Protein AF-A0A736IWF1-F1 (afdb_monomer_lite)

InterPro domains:
  IPR009057 Homedomain-like superfamily [SSF46689] (12-58)
  IPR018060 AraC-like, DNA binding HTH domain [PF12833] (2-57)
  IPR018060 AraC-like, DNA binding HTH domain [PS01124] (1-60)
  IPR018060 AraC-like, DNA binding HTH domain [SM00342] (1-58)
  IPR018062 HTH domain AraC-type, conserved site [PS00041] (12-54)
  IPR020449 Transcription regulator HTH, AraC- type, HTH domain [PR00032] (27-42)
  IPR020449 Transcription regulator HTH, AraC- type, HTH domain [PR00032] (42-58)

Organism: Salmonella typhi (NCBI:txid90370)

Radius of gyration: 12.22 Å; chains: 1; bounding box: 32×21×31 Å

Secondary structure (DSSP, 8-state):
--HHHHHHHHHHHHHHHHHHHH----HHHHHHHTT-S-HHHHHHHHHHHHSS-HHHHHHHHTTS-HHHHHHHHHH-

pLDDT: mean 85.1, std 14.69, range [47.38, 97.94]

Structure (mmCIF, N/CA/C/O backbone):
data_AF-A0A736IWF1-F1
#
_entry.id   AF-A0A736IWF1-F1
#
loop_
_atom_site.group_PDB
_atom_site.id
_atom_site.type_symbol
_atom_site.label_atom_id
_atom_site.label_alt_id
_atom_site.label_comp_id
_atom_site.label_asym_id
_atom_site.label_entity_id
_atom_site.label_seq_id
_atom_site.pdbx_PDB_ins_code
_atom_site.Cartn_x
_atom_site.Cartn_y
_atom_site.Cartn_z
_atom_site.occupancy
_atom_site.B_iso_or_equiv
_atom_site.auth_seq_id
_atom_site.auth_comp_id
_atom_site.auth_asym_id
_atom_site.auth_atom_id
_atom_site.pdbx_PDB_model_num
ATOM 1 N N . ASN A 1 1 ? 11.196 5.796 -20.925 1.00 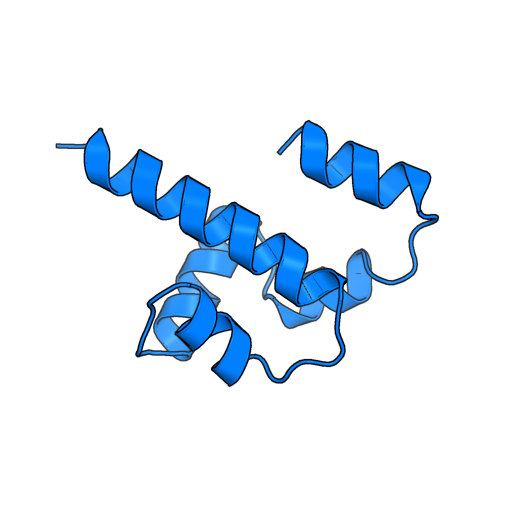47.38 1 ASN A N 1
ATOM 2 C CA . ASN A 1 1 ? 10.598 4.490 -21.272 1.00 47.38 1 ASN A CA 1
ATOM 3 C C . ASN A 1 1 ? 9.500 4.200 -20.254 1.00 47.38 1 ASN A C 1
ATOM 5 O O . ASN A 1 1 ? 9.800 3.800 -19.138 1.00 47.38 1 ASN A O 1
ATOM 9 N N . THR A 1 2 ? 8.266 4.599 -20.562 1.00 59.06 2 THR A N 1
ATOM 10 C CA . THR A 1 2 ? 7.308 5.093 -19.548 1.00 59.06 2 THR A CA 1
ATOM 11 C C . THR A 1 2 ? 5.972 4.350 -19.544 1.00 59.06 2 THR A C 1
ATOM 13 O O . THR A 1 2 ? 5.199 4.532 -18.620 1.00 59.06 2 THR A O 1
ATOM 16 N N . ASN A 1 3 ? 5.676 3.518 -20.542 1.00 81.06 3 ASN A N 1
ATOM 17 C CA . ASN A 1 3 ? 4.302 3.065 -20.776 1.00 81.06 3 ASN A CA 1
ATOM 18 C C . ASN A 1 3 ? 3.876 1.926 -19.821 1.00 81.06 3 ASN A C 1
ATOM 20 O O . ASN A 1 3 ? 3.010 2.117 -18.973 1.00 81.06 3 ASN A O 1
ATOM 24 N N . PHE A 1 4 ? 4.565 0.780 -19.849 1.00 87.88 4 PHE A N 1
ATOM 25 C CA . PHE A 1 4 ? 4.171 -0.383 -19.040 1.00 87.88 4 PHE A CA 1
ATOM 26 C C . PHE A 1 4 ? 4.335 -0.171 -17.526 1.00 87.88 4 PHE A C 1
ATOM 28 O O . PHE A 1 4 ? 3.459 -0.538 -16.746 1.00 87.88 4 PHE A O 1
ATOM 35 N N . TYR A 1 5 ? 5.444 0.447 -17.100 1.00 90.06 5 TYR A N 1
ATOM 36 C CA . TYR A 1 5 ? 5.692 0.708 -15.679 1.00 90.06 5 TYR A CA 1
ATOM 37 C C . TYR A 1 5 ? 4.615 1.606 -15.066 1.00 90.06 5 TYR A C 1
ATOM 39 O O . TYR A 1 5 ? 4.187 1.350 -13.945 1.00 90.06 5 TYR A O 1
ATOM 47 N N . ARG A 1 6 ? 4.164 2.636 -15.796 1.00 92.06 6 ARG A N 1
ATOM 48 C CA . ARG A 1 6 ? 3.126 3.551 -15.307 1.00 92.06 6 ARG A CA 1
ATOM 49 C C . ARG A 1 6 ? 1.783 2.840 -15.208 1.00 92.06 6 ARG A C 1
ATOM 51 O O . ARG A 1 6 ? 1.220 2.842 -14.128 1.00 92.06 6 ARG A O 1
ATOM 58 N N . ILE A 1 7 ? 1.375 2.091 -16.237 1.00 94.62 7 ILE A N 1
ATOM 59 C CA . ILE A 1 7 ? 0.148 1.273 -16.189 1.00 94.62 7 ILE A CA 1
ATOM 60 C C . ILE A 1 7 ? 0.158 0.313 -14.987 1.00 94.62 7 ILE A C 1
ATOM 62 O O . ILE A 1 7 ? -0.824 0.208 -14.252 1.00 94.62 7 ILE A O 1
ATOM 66 N N . LEU A 1 8 ? 1.279 -0.380 -14.753 1.00 94.81 8 LEU A N 1
ATOM 67 C CA . LEU A 1 8 ? 1.409 -1.292 -13.617 1.00 94.81 8 LEU A CA 1
ATOM 68 C C . LEU A 1 8 ? 1.371 -0.550 -12.274 1.00 94.81 8 LEU A C 1
ATOM 70 O O . LEU A 1 8 ? 0.777 -1.045 -11.315 1.00 94.81 8 LEU A O 1
ATOM 74 N N . LEU A 1 9 ? 2.026 0.609 -12.187 1.00 95.06 9 LEU A N 1
ATOM 75 C CA . LEU A 1 9 ? 2.028 1.435 -10.986 1.00 95.06 9 LEU A CA 1
ATOM 76 C C . LEU A 1 9 ? 0.616 1.933 -10.668 1.00 95.06 9 LEU A C 1
ATOM 78 O O . LEU A 1 9 ? 0.170 1.745 -9.540 1.00 95.06 9 LEU A O 1
ATOM 82 N N . ASP A 1 10 ? -0.099 2.467 -11.654 1.00 94.94 10 ASP A N 1
ATOM 83 C CA . ASP A 1 10 ? -1.458 2.990 -11.506 1.00 94.94 10 AS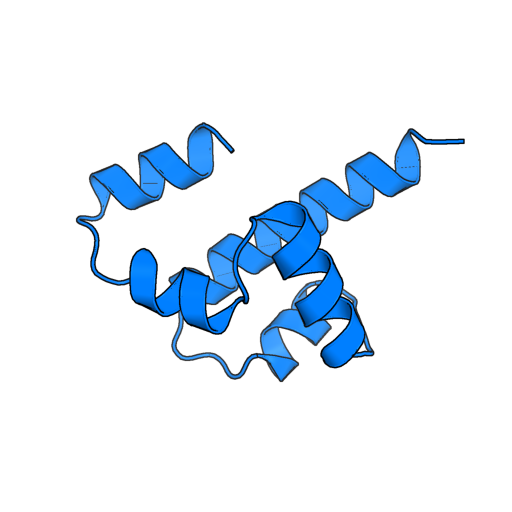P A CA 1
ATOM 84 C C . ASP A 1 10 ? -2.401 1.884 -11.007 1.00 94.94 10 ASP A C 1
ATOM 86 O O . ASP A 1 10 ? -3.082 2.040 -9.991 1.00 94.94 10 ASP A O 1
ATOM 90 N N . ALA A 1 11 ? -2.348 0.699 -11.629 1.00 95.62 11 ALA A N 1
ATOM 91 C CA . ALA A 1 11 ? -3.140 -0.456 -11.207 1.00 95.62 11 ALA A CA 1
ATOM 92 C C . ALA A 1 11 ? -2.836 -0.886 -9.757 1.00 95.62 11 ALA A C 1
ATOM 94 O O . ALA A 1 11 ? -3.747 -1.206 -8.982 1.00 95.62 11 ALA A O 1
ATOM 95 N N . ARG A 1 12 ? -1.555 -0.876 -9.358 1.00 96.75 12 ARG A N 1
ATOM 96 C CA . ARG A 1 12 ? -1.135 -1.182 -7.981 1.00 96.75 12 ARG A CA 1
ATOM 97 C C . ARG A 1 12 ? -1.625 -0.130 -6.992 1.00 96.75 12 ARG A C 1
ATOM 99 O O . ARG A 1 12 ? -2.102 -0.504 -5.922 1.00 96.75 12 ARG A O 1
ATOM 106 N N . MET A 1 13 ? -1.524 1.153 -7.331 1.00 96.94 13 MET A N 1
ATOM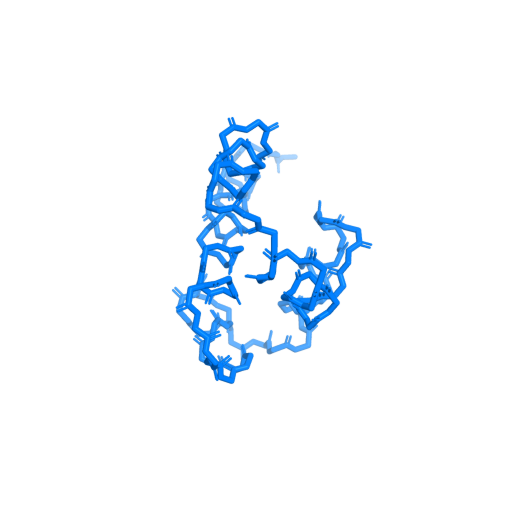 107 C CA . MET A 1 13 ? -1.919 2.257 -6.454 1.00 96.94 13 MET A CA 1
ATOM 108 C C . MET A 1 13 ? -3.433 2.301 -6.256 1.00 96.94 13 MET A C 1
ATOM 110 O O . MET A 1 13 ? -3.885 2.348 -5.112 1.00 96.94 13 MET A O 1
ATOM 114 N N . GLN A 1 14 ? -4.218 2.118 -7.320 1.00 94.94 14 GLN A N 1
ATOM 115 C CA . GLN A 1 14 ? -5.676 2.014 -7.220 1.00 94.94 14 GLN A CA 1
ATOM 116 C C . GLN A 1 14 ? -6.109 0.832 -6.342 1.00 94.94 14 GLN A C 1
ATOM 118 O O . GLN A 1 14 ? -6.996 0.966 -5.496 1.00 94.94 14 GLN A O 1
ATOM 123 N N . LYS A 1 15 ? -5.465 -0.337 -6.491 1.00 94.81 15 LYS A N 1
ATOM 124 C CA . LYS A 1 15 ? -5.721 -1.488 -5.611 1.00 94.81 15 LYS A CA 1
ATOM 125 C C . LYS A 1 15 ? -5.332 -1.185 -4.161 1.00 94.81 15 LYS A C 1
ATOM 127 O O . LYS A 1 15 ? -6.086 -1.534 -3.255 1.00 94.81 15 LYS A O 1
ATOM 132 N N . ALA A 1 16 ? -4.189 -0.535 -3.935 1.00 95.50 16 ALA A N 1
ATOM 133 C CA . ALA A 1 16 ? -3.741 -0.152 -2.600 1.00 95.50 16 ALA A CA 1
ATOM 134 C C . ALA A 1 16 ? -4.736 0.796 -1.923 1.00 95.50 16 ALA A C 1
ATOM 136 O O . ALA A 1 16 ? -5.100 0.556 -0.777 1.00 95.50 16 ALA A O 1
ATOM 137 N N . ALA A 1 17 ? -5.214 1.825 -2.627 1.00 93.75 17 ALA A N 1
ATOM 138 C CA . ALA A 1 17 ? -6.169 2.790 -2.091 1.00 93.75 17 ALA A CA 1
ATOM 139 C C . ALA A 1 17 ? -7.466 2.109 -1.630 1.00 93.75 17 ALA A C 1
ATOM 141 O O . ALA A 1 17 ? -7.910 2.354 -0.511 1.00 93.75 17 ALA A O 1
ATOM 142 N N . ARG A 1 18 ? -8.018 1.186 -2.433 1.00 91.56 18 ARG A N 1
ATOM 143 C CA . ARG A 1 18 ? -9.184 0.373 -2.041 1.00 91.56 18 ARG A CA 1
ATOM 144 C C . ARG A 1 18 ? -8.926 -0.411 -0.756 1.00 91.56 18 ARG A C 1
ATOM 146 O O . ARG A 1 18 ? -9.634 -0.242 0.229 1.00 91.56 18 ARG A O 1
ATOM 153 N N . LEU A 1 19 ? -7.840 -1.185 -0.721 1.00 92.25 19 LEU A N 1
ATOM 154 C CA . LEU A 1 19 ? -7.489 -2.007 0.443 1.00 92.25 19 LEU A CA 1
ATOM 155 C C . LEU A 1 19 ? -7.259 -1.177 1.715 1.00 92.25 19 LEU A C 1
ATOM 157 O O . LEU A 1 19 ? -7.681 -1.584 2.797 1.00 92.25 19 LEU A O 1
ATOM 161 N N . VAL A 1 20 ? -6.620 -0.010 1.587 1.00 92.25 20 VAL A N 1
ATOM 162 C CA . VAL A 1 20 ? -6.407 0.939 2.691 1.00 92.25 20 VAL A CA 1
ATOM 163 C C . VAL A 1 20 ? -7.734 1.466 3.236 1.00 92.25 20 VAL A C 1
ATOM 165 O O . VAL A 1 20 ? -7.834 1.727 4.430 1.00 92.25 20 VAL A O 1
ATOM 168 N N . LEU A 1 21 ? -8.756 1.634 2.398 1.00 88.56 21 LEU A N 1
ATOM 169 C CA . LEU A 1 21 ? -10.049 2.193 2.799 1.00 88.56 21 LEU A CA 1
ATOM 170 C C . LEU A 1 21 ? -11.062 1.165 3.290 1.00 88.56 21 LEU A C 1
ATOM 172 O O . LEU A 1 21 ? -11.941 1.537 4.073 1.00 88.56 21 LEU A O 1
ATOM 176 N N . ASP A 1 22 ? -10.954 -0.074 2.822 1.00 82.69 22 ASP A N 1
ATOM 177 C CA . ASP A 1 22 ? -11.928 -1.136 3.080 1.00 82.69 22 ASP A CA 1
ATOM 178 C C . ASP A 1 22 ? -11.652 -1.902 4.377 1.00 82.69 22 ASP A C 1
ATOM 180 O O . ASP A 1 22 ? -12.451 -2.741 4.784 1.00 82.69 22 ASP A O 1
ATOM 184 N N . SER A 1 23 ? -10.526 -1.649 5.048 1.00 65.81 23 SER A N 1
ATOM 185 C CA . SER A 1 23 ? -10.097 -2.514 6.144 1.00 65.81 23 SER A CA 1
ATOM 186 C C . SER A 1 23 ? -9.264 -1.817 7.220 1.00 65.81 23 SER A C 1
ATOM 188 O O . SER A 1 23 ? -8.603 -0.814 6.964 1.00 65.81 23 SER A O 1
ATOM 190 N N . ASP A 1 24 ? -9.226 -2.418 8.413 1.00 66.62 24 ASP A N 1
ATOM 191 C CA . ASP A 1 24 ? -8.198 -2.175 9.442 1.00 66.62 24 ASP A CA 1
ATOM 192 C C . ASP A 1 24 ? -6.904 -2.959 9.150 1.00 66.62 24 ASP A C 1
ATOM 194 O O . ASP A 1 24 ? -6.143 -3.328 10.047 1.00 66.62 24 ASP A O 1
ATOM 198 N N . THR A 1 25 ? -6.643 -3.281 7.880 1.00 65.06 25 THR A N 1
ATOM 199 C CA . THR A 1 25 ? -5.519 -4.145 7.534 1.00 65.06 25 THR A CA 1
ATOM 200 C C . THR A 1 25 ? -4.194 -3.427 7.788 1.00 65.06 25 THR A C 1
ATOM 202 O O . THR A 1 25 ? -3.950 -2.326 7.297 1.00 65.06 25 THR A O 1
ATOM 205 N N . HIS A 1 26 ? -3.289 -4.093 8.512 1.00 84.50 26 HIS A N 1
ATOM 206 C CA . HIS A 1 26 ? -1.911 -3.638 8.678 1.00 84.50 26 HIS A CA 1
ATOM 207 C C . HIS A 1 26 ? -1.251 -3.352 7.330 1.00 84.50 26 HIS A C 1
ATOM 209 O O . HIS A 1 26 ? -1.307 -4.167 6.405 1.00 84.50 26 HIS A O 1
ATOM 215 N N . ILE A 1 27 ? -0.548 -2.222 7.258 1.00 89.94 27 ILE A N 1
ATOM 216 C CA . ILE A 1 27 ? 0.011 -1.695 6.013 1.00 89.94 27 ILE A CA 1
ATOM 217 C C . ILE A 1 27 ? 0.945 -2.671 5.285 1.00 89.94 27 ILE A C 1
ATOM 219 O O . ILE A 1 27 ? 1.003 -2.692 4.057 1.00 89.94 27 ILE A O 1
ATOM 223 N N . ASN A 1 28 ? 1.595 -3.558 6.039 1.00 90.94 28 ASN A N 1
ATOM 224 C CA . ASN A 1 28 ? 2.435 -4.624 5.506 1.00 90.94 28 ASN A CA 1
ATOM 225 C C . ASN A 1 28 ? 1.644 -5.546 4.567 1.00 90.94 28 ASN A C 1
ATOM 227 O O . ASN A 1 28 ? 2.105 -5.845 3.470 1.00 90.94 28 ASN A O 1
ATOM 231 N N . LYS A 1 29 ? 0.427 -5.957 4.952 1.00 92.25 29 LYS A N 1
ATOM 232 C CA . LYS A 1 29 ? -0.413 -6.832 4.119 1.00 92.25 29 LYS A CA 1
ATOM 233 C C . LYS A 1 29 ? -0.866 -6.125 2.842 1.00 92.25 29 LYS A C 1
ATOM 235 O O . LYS A 1 29 ? -0.920 -6.766 1.799 1.00 92.25 29 LYS A O 1
ATOM 240 N N . VAL A 1 30 ? -1.144 -4.819 2.907 1.00 94.81 30 VAL A N 1
ATOM 241 C CA . VAL A 1 30 ? -1.480 -4.022 1.715 1.00 94.81 30 VAL A CA 1
ATOM 242 C C . VAL A 1 30 ? -0.305 -4.008 0.738 1.00 94.81 30 VAL A C 1
ATOM 244 O O . VAL A 1 30 ? -0.504 -4.318 -0.433 1.00 94.81 30 VAL A O 1
ATOM 247 N N . SER A 1 31 ? 0.915 -3.736 1.220 1.00 95.75 31 SER A N 1
ATOM 248 C CA . SER A 1 31 ? 2.140 -3.765 0.404 1.00 95.75 31 SER A CA 1
ATOM 249 C C . SER A 1 31 ? 2.304 -5.106 -0.319 1.00 95.75 31 SER A C 1
ATOM 251 O O . SER A 1 31 ? 2.452 -5.144 -1.543 1.00 95.75 31 SER A O 1
ATOM 253 N N . TYR A 1 32 ? 2.192 -6.219 0.412 1.00 95.00 32 TYR A N 1
ATOM 254 C CA . TYR A 1 32 ? 2.287 -7.554 -0.182 1.00 95.00 32 TYR A CA 1
ATOM 255 C C . TYR A 1 32 ? 1.159 -7.831 -1.186 1.00 95.00 32 TYR A C 1
ATOM 257 O O . TYR A 1 32 ? 1.417 -8.351 -2.270 1.00 95.00 32 TYR A O 1
ATOM 265 N N . ALA A 1 33 ? -0.079 -7.428 -0.884 1.00 94.56 33 ALA A N 1
ATOM 266 C CA . ALA A 1 33 ? -1.235 -7.640 -1.758 1.00 94.56 33 ALA A CA 1
ATOM 267 C C . ALA A 1 33 ? -1.145 -6.889 -3.099 1.00 94.56 33 ALA A C 1
ATOM 269 O O . ALA A 1 33 ? -1.800 -7.286 -4.071 1.00 94.56 33 ALA A O 1
ATOM 270 N N . VAL A 1 34 ? -0.349 -5.818 -3.171 1.00 95.75 34 VAL A N 1
ATOM 271 C CA . VAL A 1 34 ? -0.065 -5.078 -4.415 1.00 95.75 34 VAL A CA 1
ATOM 272 C C . VAL A 1 34 ? 1.278 -5.457 -5.051 1.00 95.75 34 VAL A C 1
ATOM 274 O O . VAL A 1 34 ? 1.720 -4.814 -6.002 1.00 95.75 34 VAL A O 1
ATOM 277 N N . GLY A 1 35 ? 1.910 -6.535 -4.576 1.00 95.62 35 GLY A N 1
ATOM 278 C CA . GLY A 1 35 ? 3.133 -7.090 -5.157 1.00 95.62 35 GLY A CA 1
ATOM 279 C C . GLY A 1 35 ? 4.398 -6.304 -4.814 1.00 95.62 35 GLY A C 1
ATOM 280 O O . GLY A 1 35 ? 5.332 -6.284 -5.614 1.00 95.62 35 GLY A O 1
ATOM 281 N N . MET A 1 36 ? 4.430 -5.632 -3.658 1.00 95.44 36 MET A N 1
ATOM 282 C CA . MET A 1 36 ? 5.598 -4.904 -3.160 1.00 95.44 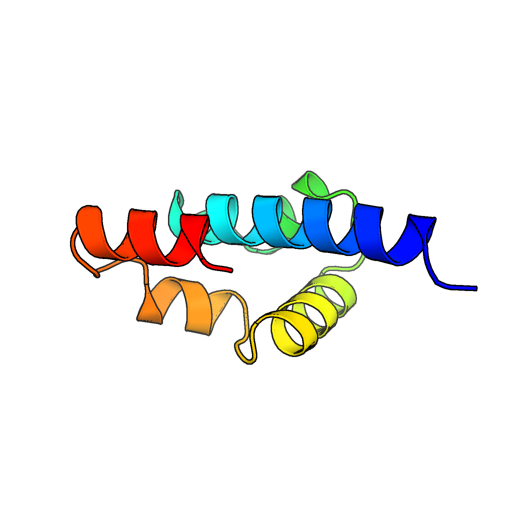36 MET A CA 1
ATOM 283 C C . MET A 1 36 ? 6.131 -5.556 -1.882 1.00 95.44 36 MET A C 1
ATOM 285 O O . MET A 1 36 ? 5.437 -5.628 -0.868 1.00 95.44 36 MET A O 1
ATOM 289 N N . SER A 1 37 ? 7.383 -6.012 -1.925 1.00 92.62 37 SER A N 1
ATOM 290 C CA . SER A 1 37 ? 8.063 -6.657 -0.793 1.00 92.62 37 SER A CA 1
ATOM 291 C C . SER A 1 37 ? 8.590 -5.662 0.244 1.00 92.62 37 SER A C 1
ATOM 293 O O . SER A 1 37 ? 8.664 -5.984 1.426 1.00 92.62 37 SER A O 1
ATOM 295 N N . SER A 1 38 ? 8.935 -4.441 -0.175 1.00 96.81 38 SER A N 1
ATOM 296 C CA . SER A 1 38 ? 9.389 -3.378 0.725 1.00 96.81 38 SER A CA 1
ATOM 297 C C . SER A 1 38 ? 8.234 -2.461 1.113 1.00 96.81 38 SER A C 1
ATOM 299 O O . SER A 1 38 ? 7.759 -1.663 0.304 1.00 96.81 38 SER A O 1
ATOM 301 N N . VAL A 1 39 ? 7.829 -2.537 2.383 1.00 95.69 39 VAL A N 1
ATOM 302 C CA . VAL A 1 39 ? 6.774 -1.685 2.953 1.00 95.69 39 VAL A CA 1
ATOM 303 C C . VAL A 1 39 ? 7.164 -0.209 2.896 1.00 95.69 39 VAL A C 1
ATOM 305 O O . VAL A 1 39 ? 6.344 0.627 2.528 1.00 95.69 39 VAL A O 1
ATOM 308 N N . SER A 1 40 ? 8.420 0.125 3.201 1.00 97.19 40 SER A N 1
ATOM 309 C CA . SER A 1 40 ? 8.908 1.509 3.141 1.00 97.19 40 SER A CA 1
ATOM 310 C C . SER A 1 40 ? 8.859 2.066 1.719 1.00 97.19 40 SER A C 1
ATOM 312 O O . SER A 1 40 ? 8.458 3.211 1.519 1.00 97.19 40 SER A O 1
ATOM 314 N N . TYR A 1 41 ? 9.216 1.249 0.720 1.00 97.00 41 TYR A N 1
ATOM 315 C CA . TYR A 1 41 ? 9.123 1.647 -0.684 1.00 97.00 41 TYR A CA 1
ATOM 316 C C . TYR A 1 41 ? 7.670 1.838 -1.121 1.00 97.00 41 TYR A C 1
ATOM 318 O O . TYR A 1 41 ? 7.346 2.834 -1.763 1.00 97.00 41 TYR A O 1
ATOM 326 N N . PHE A 1 42 ? 6.785 0.932 -0.706 1.00 97.44 42 PHE A N 1
ATOM 327 C CA . PHE A 1 42 ? 5.352 1.065 -0.930 1.00 97.44 42 PHE A CA 1
ATOM 328 C C . PHE A 1 42 ? 4.789 2.357 -0.314 1.00 97.44 42 PHE A C 1
ATOM 330 O O . PHE A 1 42 ? 4.092 3.094 -1.003 1.00 97.44 42 PHE A O 1
ATOM 337 N N . ILE A 1 43 ? 5.119 2.674 0.944 1.00 97.31 43 ILE A N 1
ATOM 338 C CA . ILE A 1 43 ? 4.655 3.907 1.605 1.00 97.31 43 ILE A CA 1
ATOM 339 C C . ILE A 1 43 ? 5.136 5.139 0.840 1.00 97.31 43 ILE A C 1
ATOM 341 O O . ILE A 1 43 ? 4.348 6.063 0.636 1.00 97.31 43 ILE A O 1
ATOM 345 N N . LYS A 1 44 ? 6.402 5.150 0.400 1.00 97.94 44 LYS A N 1
ATOM 346 C CA . LYS A 1 44 ? 6.950 6.244 -0.405 1.00 97.94 44 LYS A CA 1
ATOM 347 C C . LYS A 1 44 ? 6.183 6.403 -1.716 1.00 97.94 44 LYS A C 1
ATOM 349 O O . LYS A 1 44 ? 5.638 7.471 -1.949 1.00 97.94 44 LYS A O 1
ATOM 354 N N . LEU A 1 45 ? 6.067 5.339 -2.513 1.00 97.50 45 LEU A N 1
ATOM 355 C CA . LEU A 1 45 ? 5.343 5.382 -3.787 1.00 97.50 45 LEU A CA 1
ATOM 356 C C . LEU A 1 45 ? 3.885 5.809 -3.617 1.00 97.50 45 LEU A C 1
ATOM 358 O O . LEU A 1 45 ? 3.395 6.620 -4.392 1.00 97.50 45 LEU A O 1
ATOM 362 N N . PHE A 1 46 ? 3.200 5.287 -2.601 1.00 97.44 46 PHE A N 1
ATOM 363 C CA . PHE A 1 46 ? 1.820 5.659 -2.315 1.00 97.44 46 PHE A CA 1
ATOM 364 C C . PHE A 1 46 ? 1.704 7.148 -1.967 1.00 97.44 46 PHE A C 1
ATOM 366 O O . PHE A 1 46 ? 0.798 7.825 -2.447 1.00 97.44 46 PHE A O 1
ATOM 373 N N . SER A 1 47 ? 2.640 7.664 -1.165 1.00 97.56 47 SER A N 1
ATOM 374 C CA . SER A 1 47 ? 2.684 9.084 -0.799 1.00 97.56 47 SER A CA 1
ATOM 375 C C . SER A 1 47 ? 3.002 9.969 -2.000 1.00 97.56 47 SER A C 1
ATOM 377 O O . SER A 1 47 ? 2.355 10.994 -2.170 1.00 97.56 47 SER A O 1
ATOM 379 N N . ASP A 1 48 ? 3.934 9.554 -2.858 1.00 97.19 48 ASP A N 1
ATOM 380 C CA . ASP A 1 48 ? 4.272 10.264 -4.095 1.00 97.19 48 ASP A CA 1
ATOM 381 C C . ASP A 1 48 ? 3.080 10.274 -5.074 1.00 97.19 48 ASP A C 1
ATOM 383 O O . ASP A 1 48 ? 2.887 11.242 -5.804 1.00 97.19 48 ASP A O 1
ATOM 387 N N . TYR A 1 49 ? 2.261 9.214 -5.077 1.00 96.69 49 TYR A N 1
ATOM 388 C CA . TYR A 1 49 ? 1.108 9.071 -5.969 1.00 96.69 49 TYR A CA 1
ATOM 389 C C . TYR A 1 49 ? -0.129 9.848 -5.492 1.00 96.69 49 TYR A C 1
ATOM 391 O O . TYR A 1 49 ? -0.778 10.521 -6.287 1.00 96.69 49 TYR A O 1
ATOM 399 N N . TYR A 1 50 ? -0.471 9.768 -4.201 1.00 95.00 50 TYR A N 1
ATOM 400 C CA . TYR A 1 50 ? -1.702 10.351 -3.641 1.00 95.00 50 TYR A CA 1
ATOM 401 C C . TYR A 1 50 ? -1.478 11.609 -2.788 1.00 95.00 50 TYR A C 1
ATOM 403 O O . TYR A 1 50 ? -2.437 12.182 -2.266 1.00 95.00 50 TYR A O 1
ATOM 411 N N . GLY A 1 51 ? -0.226 12.019 -2.577 1.00 96.44 51 GLY A N 1
ATOM 412 C CA . GLY A 1 51 ? 0.145 13.153 -1.724 1.00 96.44 51 GLY A CA 1
ATOM 413 C C . GLY A 1 51 ? -0.033 12.909 -0.219 1.00 96.44 51 GLY A C 1
ATOM 414 O O . GLY A 1 51 ? 0.097 13.840 0.572 1.00 96.44 51 GLY A O 1
ATOM 415 N N . LEU A 1 52 ? -0.359 11.682 0.199 1.00 94.81 52 LEU A N 1
ATOM 416 C CA . LEU A 1 52 ? -0.616 11.308 1.592 1.00 94.81 52 LEU A CA 1
ATOM 417 C C . LEU A 1 52 ? -0.010 9.943 1.890 1.00 94.81 52 LEU A C 1
ATOM 419 O O . LEU A 1 52 ? -0.121 9.025 1.080 1.00 94.81 52 LEU A O 1
ATOM 423 N N . THR A 1 53 ? 0.523 9.760 3.098 1.00 95.62 53 THR A N 1
ATOM 424 C CA . THR A 1 53 ? 0.851 8.405 3.561 1.00 95.62 53 THR A CA 1
ATOM 425 C C . THR A 1 53 ? -0.414 7.543 3.598 1.00 95.62 53 THR A C 1
ATOM 427 O O . THR A 1 53 ? -1.503 8.066 3.860 1.00 95.62 53 THR A O 1
ATOM 430 N N . PRO A 1 54 ? -0.311 6.212 3.440 1.00 94.12 54 PRO A N 1
ATOM 431 C CA . PRO A 1 54 ? -1.485 5.344 3.505 1.00 94.12 54 PRO A CA 1
ATOM 432 C C . PRO A 1 54 ? -2.309 5.508 4.790 1.00 94.12 54 PRO A C 1
ATOM 434 O O . PRO A 1 54 ? -3.535 5.470 4.756 1.00 94.12 54 PRO A O 1
ATOM 437 N N . LYS A 1 55 ? -1.648 5.755 5.931 1.00 92.06 55 LYS A N 1
ATOM 438 C CA . LYS A 1 55 ? -2.330 6.006 7.209 1.00 92.06 55 LYS A CA 1
ATOM 439 C C . LYS A 1 55 ? -3.102 7.328 7.196 1.00 92.06 55 LYS A C 1
ATOM 441 O O . LYS A 1 55 ? -4.248 7.357 7.633 1.00 92.06 55 LYS A O 1
ATOM 446 N N . GLN A 1 56 ? -2.508 8.409 6.689 1.00 92.38 56 GLN A N 1
ATOM 447 C CA . GLN A 1 56 ? -3.210 9.691 6.534 1.00 92.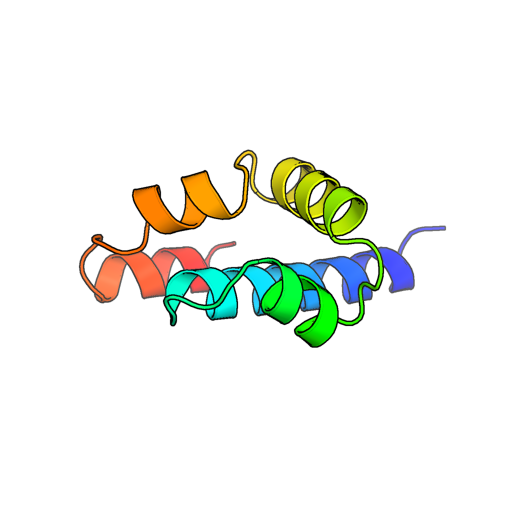38 56 GLN A CA 1
ATOM 448 C C . GLN A 1 56 ? -4.378 9.570 5.553 1.00 92.38 56 GLN A C 1
ATOM 450 O O . GLN A 1 56 ? -5.455 10.097 5.814 1.00 92.38 56 GLN A O 1
ATOM 455 N N . PHE A 1 57 ? -4.182 8.838 4.457 1.00 92.31 57 PHE A N 1
ATOM 456 C CA . PHE A 1 57 ? -5.218 8.551 3.473 1.00 92.31 57 PHE A CA 1
ATOM 457 C C . PHE A 1 57 ? -6.396 7.795 4.107 1.00 92.31 57 PHE A C 1
ATOM 459 O O . PHE A 1 57 ? -7.541 8.228 3.990 1.00 92.31 57 PHE A O 1
ATOM 466 N N . HIS A 1 58 ? -6.120 6.732 4.870 1.00 89.88 58 HIS A N 1
ATOM 467 C CA . HIS A 1 58 ? -7.130 6.008 5.644 1.00 89.88 58 HIS A CA 1
ATOM 468 C C . HIS A 1 58 ? -7.905 6.940 6.579 1.00 89.88 58 HIS A C 1
ATOM 470 O O . HIS A 1 58 ? -9.125 7.021 6.489 1.00 89.88 58 HIS A O 1
ATOM 476 N N . LEU A 1 59 ? -7.213 7.693 7.437 1.00 88.31 59 LEU A N 1
ATOM 477 C CA . LEU A 1 59 ? -7.859 8.586 8.406 1.00 88.31 59 LEU A CA 1
ATOM 478 C C . LEU A 1 59 ? -8.720 9.663 7.729 1.00 88.31 59 LEU A C 1
ATOM 480 O O . LEU A 1 59 ? -9.806 9.971 8.212 1.00 88.31 59 LEU A O 1
ATOM 484 N N . LYS A 1 60 ? -8.264 10.206 6.594 1.00 87.56 60 LYS A N 1
ATOM 485 C CA . LYS A 1 60 ? -8.968 11.262 5.857 1.00 87.56 60 LYS A CA 1
ATOM 486 C C . LYS A 1 60 ? -10.239 10.770 5.161 1.00 87.56 60 LYS A C 1
ATOM 488 O O . LYS A 1 60 ? -11.210 11.521 5.080 1.00 87.56 60 LYS A O 1
ATOM 493 N N . TYR A 1 61 ? -10.230 9.544 4.636 1.00 85.44 61 TYR A N 1
ATOM 494 C CA . TYR A 1 61 ? -11.283 9.060 3.739 1.00 85.44 61 TYR A CA 1
ATOM 495 C C . TYR A 1 61 ? -12.120 7.905 4.306 1.00 85.44 61 TYR A C 1
ATOM 497 O O . TYR A 1 61 ? -13.184 7.631 3.757 1.00 85.44 61 TYR A O 1
ATOM 505 N N . LYS A 1 62 ? -11.722 7.238 5.402 1.00 77.12 62 LYS A N 1
ATOM 506 C CA . LYS A 1 62 ? -12.506 6.140 6.009 1.00 77.12 62 LYS A CA 1
ATOM 507 C C . LYS A 1 62 ? -13.892 6.592 6.477 1.00 77.12 62 LYS A C 1
ATOM 509 O O . LYS A 1 62 ? -14.846 5.844 6.298 1.00 77.12 62 LYS A O 1
ATOM 514 N N . HIS A 1 63 ? -13.994 7.799 7.037 1.00 69.31 63 HIS A N 1
ATOM 515 C CA . HIS A 1 63 ? -15.217 8.334 7.651 1.00 69.31 63 HIS A CA 1
ATOM 516 C C . HIS A 1 63 ? -16.032 9.269 6.747 1.00 69.31 63 HIS A C 1
ATOM 518 O O . HIS A 1 63 ? -17.015 9.847 7.202 1.00 69.31 63 HIS A O 1
ATOM 524 N N . ARG A 1 64 ? -15.650 9.437 5.476 1.00 62.59 64 ARG A N 1
ATOM 525 C CA . ARG A 1 64 ? -16.488 10.171 4.521 1.00 62.59 64 ARG A CA 1
ATOM 526 C C . ARG A 1 64 ? -17.622 9.267 4.048 1.00 62.59 64 ARG A C 1
ATOM 528 O O . ARG A 1 64 ? -17.389 8.092 3.765 1.00 62.59 64 ARG A O 1
ATOM 535 N N . ASN A 1 65 ? -18.835 9.818 3.986 1.00 57.34 65 ASN A N 1
ATOM 536 C CA . ASN A 1 65 ? -20.052 9.124 3.555 1.00 57.34 65 ASN A CA 1
ATOM 537 C C . ASN A 1 65 ? -19.788 8.303 2.279 1.00 57.34 65 ASN A C 1
ATOM 539 O O . ASN A 1 65 ? -19.103 8.777 1.373 1.00 57.34 65 ASN A O 1
ATOM 543 N N . THR A 1 66 ? -20.338 7.087 2.192 1.00 57.69 66 THR A N 1
ATOM 544 C CA . THR A 1 66 ? -20.077 6.085 1.134 1.00 57.69 66 THR A CA 1
ATOM 545 C C . THR A 1 66 ? -20.119 6.651 -0.297 1.00 57.69 66 THR A C 1
ATOM 547 O O . THR A 1 66 ? -19.347 6.215 -1.150 1.00 57.69 66 THR A O 1
ATOM 550 N N . GLY A 1 67 ? -20.946 7.674 -0.548 1.00 58.03 67 GLY A N 1
ATOM 551 C CA . GLY A 1 67 ? -21.011 8.386 -1.830 1.00 58.03 67 GLY A CA 1
ATOM 552 C C . GLY A 1 67 ? -19.750 9.186 -2.191 1.00 58.03 67 GLY A C 1
ATOM 553 O O . GLY A 1 67 ? -19.313 9.142 -3.336 1.00 58.03 67 GLY A O 1
ATOM 554 N N . GLU A 1 68 ? -19.096 9.853 -1.237 1.00 57.84 68 GLU A N 1
ATOM 555 C CA . GLU A 1 68 ? -17.866 10.624 -1.497 1.00 57.84 68 GLU A CA 1
ATOM 556 C C . GLU A 1 68 ? -16.650 9.720 -1.718 1.00 57.84 68 GLU A C 1
ATOM 558 O O . GLU A 1 68 ? -15.769 10.034 -2.518 1.00 57.84 68 GLU A O 1
ATOM 563 N N . LYS A 1 69 ? -16.621 8.568 -1.035 1.00 61.16 69 LYS A N 1
ATOM 564 C CA . LYS A 1 69 ? -15.611 7.520 -1.238 1.00 61.16 69 LYS A CA 1
ATOM 565 C C . LYS A 1 69 ? -15.661 6.982 -2.669 1.00 61.16 69 LYS A C 1
ATOM 567 O O . LYS A 1 69 ? -14.620 6.859 -3.308 1.00 61.16 69 LYS A O 1
ATOM 572 N N . ALA A 1 70 ? -16.865 6.695 -3.171 1.00 59.53 70 ALA A N 1
ATOM 573 C CA . ALA A 1 70 ? -17.076 6.205 -4.530 1.00 5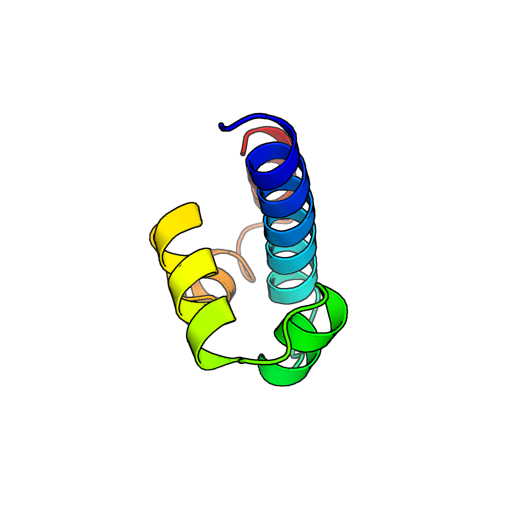9.53 70 ALA A CA 1
ATOM 574 C C . ALA A 1 70 ? -16.685 7.252 -5.582 1.00 59.53 70 ALA A C 1
ATOM 576 O O . ALA A 1 70 ? -15.981 6.923 -6.530 1.00 59.53 70 ALA A O 1
ATOM 577 N N . VAL A 1 71 ? -17.062 8.518 -5.377 1.00 64.19 71 VAL A N 1
ATOM 578 C CA . VAL A 1 71 ? -16.631 9.632 -6.236 1.00 64.19 71 VAL A CA 1
ATOM 579 C C . VAL A 1 71 ? -15.100 9.711 -6.258 1.00 64.19 71 VAL A C 1
ATOM 581 O O . VAL A 1 71 ? -14.505 9.642 -7.326 1.00 64.19 71 VAL A O 1
ATOM 584 N N . PHE A 1 72 ? -14.422 9.730 -5.108 1.00 66.56 72 PHE A N 1
ATOM 585 C CA . PHE A 1 72 ? -12.955 9.765 -5.093 1.00 66.56 72 PHE A CA 1
ATOM 586 C C . PHE A 1 72 ? -12.314 8.590 -5.861 1.00 66.56 72 PHE A C 1
ATOM 588 O O . PHE A 1 72 ? -11.368 8.817 -6.611 1.00 66.56 72 PHE A O 1
ATOM 595 N N . MET A 1 73 ? -12.840 7.366 -5.716 1.00 65.75 73 MET A N 1
ATOM 596 C CA . MET A 1 73 ? -12.334 6.179 -6.424 1.00 65.75 73 MET A CA 1
ATOM 597 C C . MET A 1 73 ? -12.601 6.171 -7.938 1.00 65.75 73 MET A C 1
ATOM 599 O O . MET A 1 73 ? -11.961 5.396 -8.643 1.00 65.75 73 MET A O 1
ATOM 603 N N . LEU A 1 74 ? -13.561 6.959 -8.429 1.00 60.00 74 LEU A N 1
ATOM 604 C CA . LEU A 1 74 ? -13.918 7.028 -9.851 1.00 60.00 74 LEU A CA 1
ATOM 605 C C . LEU A 1 74 ? -13.189 8.149 -10.603 1.00 60.00 74 LEU A C 1
ATOM 607 O O . LEU A 1 74 ? -13.038 8.056 -11.817 1.00 60.00 74 LEU A O 1
ATOM 611 N N . TYR A 1 75 ? -12.754 9.200 -9.902 1.00 58.19 75 TYR A N 1
ATOM 612 C CA . TYR A 1 75 ? -12.144 10.390 -10.511 1.00 58.19 75 TYR A CA 1
ATOM 613 C C . TYR A 1 75 ? -10.625 10.524 -10.259 1.00 58.19 75 TYR A C 1
ATOM 615 O O . TYR A 1 75 ? -10.044 11.523 -10.678 1.00 58.19 75 TYR A O 1
ATOM 623 N N . ASN A 1 76 ? -9.982 9.550 -9.594 1.00 55.22 76 ASN A N 1
ATOM 624 C CA . ASN A 1 76 ? -8.521 9.456 -9.386 1.00 55.22 76 ASN A CA 1
ATOM 625 C C . ASN A 1 76 ? -8.005 8.053 -9.733 1.00 55.22 76 ASN A C 1
ATOM 627 O O . ASN A 1 76 ? -6.801 7.923 -10.052 1.00 55.22 76 ASN A O 1
#

Sequence (76 aa):
NTNFYRILLDARMQKAARLVLDSDTHINKVSYAVGMSSVSYFIKLFSDYYGLTPKQFHLKYKHRNTGEKAVFMLYN

Foldseek 3Di:
DDPPVVVLLVVLLLQLLCVLQVDPDDQCVSCVVSPHNDSVVVQVSNCVVPVDGSVRSNVVQNPPDPVVNVVVSVPD